Protein AF-A0A6A7VL15-F1 (afdb_monomer)

pLDDT: mean 83.57, std 10.14, range [38.62, 96.0]

Mean predicted aligned error: 5.37 Å

Structure (mmCIF, N/CA/C/O backbone):
data_AF-A0A6A7VL15-F1
#
_entry.id   AF-A0A6A7VL15-F1
#
loop_
_atom_site.group_PDB
_atom_site.id
_atom_site.type_symbol
_atom_site.label_atom_id
_atom_site.label_alt_id
_atom_site.label_comp_id
_atom_site.label_asym_id
_atom_site.label_entity_id
_atom_site.label_seq_id
_atom_site.pdbx_PDB_ins_code
_atom_site.Cartn_x
_atom_site.Cartn_y
_atom_site.Cartn_z
_atom_site.occupancy
_atom_site.B_iso_or_equiv
_atom_site.auth_seq_id
_atom_site.auth_comp_id
_atom_site.auth_asym_id
_atom_site.auth_atom_id
_atom_site.pdbx_PDB_model_num
ATOM 1 N N . MET A 1 1 ? 10.801 -14.521 -1.963 1.00 63.78 1 MET A N 1
ATOM 2 C CA . MET A 1 1 ? 9.573 -15.256 -1.590 1.00 63.78 1 MET A CA 1
ATOM 3 C C . MET A 1 1 ? 9.436 -16.413 -2.558 1.00 63.78 1 MET A C 1
ATOM 5 O O . MET A 1 1 ? 9.547 -16.172 -3.751 1.00 63.78 1 MET A O 1
ATOM 9 N N . ASN A 1 2 ? 9.285 -17.646 -2.078 1.00 79.50 2 ASN A N 1
ATOM 10 C CA . ASN A 1 2 ? 9.089 -18.786 -2.979 1.00 79.50 2 ASN A CA 1
ATOM 11 C C . ASN A 1 2 ? 7.632 -18.852 -3.482 1.00 79.50 2 ASN A C 1
ATOM 13 O O . ASN A 1 2 ? 6.745 -18.203 -2.923 1.00 79.50 2 ASN A O 1
ATOM 17 N N . GLN A 1 3 ? 7.378 -19.650 -4.522 1.00 79.69 3 GLN A N 1
ATOM 18 C CA . GLN A 1 3 ? 6.056 -19.747 -5.152 1.00 79.69 3 GLN A CA 1
ATOM 19 C C . GLN A 1 3 ? 4.947 -20.129 -4.156 1.00 79.69 3 GLN A C 1
ATOM 21 O O . GLN A 1 3 ? 3.870 -19.544 -4.184 1.00 79.69 3 GLN A O 1
ATOM 26 N N . LYS A 1 4 ? 5.213 -21.054 -3.224 1.00 82.50 4 LYS A N 1
ATOM 27 C CA . LYS A 1 4 ? 4.231 -21.472 -2.207 1.00 82.50 4 LYS A CA 1
ATOM 28 C C . LYS A 1 4 ? 3.885 -20.337 -1.240 1.00 82.50 4 LYS A C 1
ATOM 30 O O . LYS A 1 4 ? 2.716 -20.131 -0.932 1.00 82.50 4 LYS A O 1
ATOM 35 N N . GLN A 1 5 ? 4.886 -19.583 -0.788 1.00 78.94 5 GLN A N 1
ATOM 36 C CA . GLN A 1 5 ? 4.692 -18.413 0.073 1.00 78.94 5 GLN A CA 1
ATOM 37 C C . GLN A 1 5 ? 3.888 -17.323 -0.645 1.00 78.94 5 GLN A C 1
ATOM 39 O O . GLN A 1 5 ? 2.994 -16.735 -0.043 1.00 78.94 5 GLN A O 1
ATOM 44 N N . PHE A 1 6 ? 4.155 -17.093 -1.933 1.00 77.88 6 PHE A N 1
ATOM 45 C CA . PHE A 1 6 ? 3.389 -16.133 -2.725 1.00 77.88 6 PHE A CA 1
ATOM 46 C C . PHE A 1 6 ? 1.931 -16.563 -2.891 1.00 77.88 6 PHE A C 1
ATOM 48 O O . PHE A 1 6 ? 1.030 -15.763 -2.655 1.00 77.88 6 PHE A O 1
ATOM 55 N N . LEU A 1 7 ? 1.693 -17.836 -3.217 1.00 84.44 7 LEU A N 1
ATOM 56 C CA . LEU A 1 7 ? 0.343 -18.390 -3.326 1.00 84.44 7 LEU A CA 1
ATOM 57 C C . LEU A 1 7 ? -0.427 -18.287 -2.006 1.00 84.44 7 LEU A C 1
ATOM 59 O O . LEU A 1 7 ? -1.607 -17.955 -2.025 1.00 84.44 7 LEU A O 1
ATOM 63 N N . TYR A 1 8 ? 0.232 -18.508 -0.865 1.00 85.75 8 TYR A N 1
ATOM 64 C CA . TYR A 1 8 ? -0.384 -18.321 0.450 1.00 85.75 8 TYR A CA 1
ATOM 65 C C . TYR A 1 8 ? -0.825 -16.868 0.682 1.00 85.75 8 TYR A C 1
ATOM 67 O O . TYR A 1 8 ? -1.973 -16.624 1.056 1.00 85.75 8 TYR A O 1
ATOM 75 N N . VAL A 1 9 ? 0.063 -15.900 0.424 1.00 83.25 9 VAL A N 1
ATOM 76 C CA . VAL A 1 9 ? -0.257 -14.467 0.549 1.00 83.25 9 VAL A CA 1
ATOM 77 C C . VAL A 1 9 ? -1.409 -14.096 -0.384 1.00 83.25 9 VAL A C 1
ATOM 79 O O . VAL A 1 9 ? -2.364 -13.448 0.040 1.00 83.25 9 VAL A O 1
ATOM 82 N N . LEU A 1 10 ? -1.357 -14.552 -1.635 1.00 85.62 10 LEU A N 1
ATOM 83 C CA . LEU A 1 10 ? -2.388 -14.280 -2.627 1.00 85.62 10 LEU A CA 1
ATOM 84 C C . LEU A 1 10 ? -3.741 -14.879 -2.227 1.00 85.62 10 LEU A C 1
ATOM 86 O O . LEU A 1 10 ? -4.753 -14.188 -2.305 1.00 85.62 10 LEU A O 1
ATOM 90 N N . ALA A 1 11 ? -3.766 -16.123 -1.746 1.00 88.12 11 ALA A N 1
ATOM 91 C CA . ALA A 1 11 ? -4.985 -16.766 -1.268 1.00 88.12 11 ALA A CA 1
ATOM 92 C C . ALA A 1 11 ? -5.619 -15.975 -0.115 1.00 88.12 11 ALA A C 1
ATOM 94 O O . ALA A 1 11 ? -6.819 -15.707 -0.142 1.00 88.12 11 ALA A O 1
ATOM 95 N N . LYS A 1 12 ? -4.807 -15.521 0.849 1.00 88.62 12 LYS A N 1
ATOM 96 C CA . LYS A 1 12 ? -5.280 -14.695 1.970 1.00 88.62 12 LYS A CA 1
ATOM 97 C C . LYS A 1 12 ? -5.819 -13.342 1.523 1.00 88.62 12 LYS A C 1
ATOM 99 O O . LYS A 1 12 ? -6.820 -12.875 2.060 1.00 88.62 12 LYS A O 1
ATOM 104 N N . LEU A 1 13 ? -5.189 -12.721 0.530 1.00 90.00 13 LEU A N 1
ATOM 105 C CA . LEU A 1 13 ? -5.682 -11.479 -0.059 1.00 90.00 13 LEU A CA 1
ATOM 106 C C . LEU A 1 13 ? -7.000 -11.682 -0.810 1.00 90.00 13 LEU A C 1
ATOM 108 O O . LEU A 1 13 ? -7.896 -10.850 -0.690 1.00 90.00 13 LEU A O 1
ATOM 112 N N . ILE A 1 14 ? -7.141 -12.775 -1.560 1.00 88.81 14 ILE A N 1
ATOM 113 C CA . ILE A 1 14 ? -8.373 -13.106 -2.287 1.00 88.81 14 ILE A CA 1
ATOM 114 C C . ILE A 1 14 ? -9.527 -13.345 -1.308 1.00 88.81 14 ILE A C 1
ATOM 116 O O . ILE A 1 14 ? -10.587 -12.746 -1.478 1.00 88.81 14 ILE A O 1
ATOM 120 N N . GLU A 1 15 ? -9.305 -14.157 -0.272 1.00 89.19 15 GLU A N 1
ATOM 121 C CA . GLU A 1 15 ? -10.261 -14.408 0.816 1.00 89.19 15 GLU A CA 1
ATOM 122 C C . GLU A 1 15 ? -10.643 -13.089 1.510 1.00 89.19 15 GLU A C 1
ATOM 124 O O . GLU A 1 15 ? -11.809 -12.708 1.585 1.00 89.19 15 GLU A O 1
ATOM 129 N N . GLY A 1 16 ? -9.641 -12.306 1.910 1.00 85.88 16 GLY A N 1
ATOM 130 C CA . GLY A 1 16 ? -9.821 -11.026 2.589 1.00 85.88 16 GLY A CA 1
ATOM 131 C C . GLY A 1 16 ? -10.477 -9.918 1.756 1.00 85.88 16 GLY A C 1
ATOM 132 O O . GLY A 1 16 ? -10.900 -8.897 2.305 1.00 85.88 16 GLY A O 1
ATOM 133 N N . THR A 1 17 ? -10.564 -10.097 0.436 1.00 86.94 17 THR A N 1
ATOM 134 C CA . THR A 1 17 ? -11.196 -9.154 -0.500 1.00 86.94 17 THR A CA 1
ATOM 135 C C . THR A 1 17 ? -12.476 -9.697 -1.129 1.00 86.94 17 THR A C 1
ATOM 137 O O . THR A 1 17 ? -13.029 -9.052 -2.021 1.00 86.94 17 THR A O 1
ATOM 140 N N . GLU A 1 18 ? -12.996 -10.833 -0.656 1.00 85.06 18 GLU A N 1
ATOM 141 C CA . GLU A 1 18 ? -14.186 -11.485 -1.214 1.00 85.06 18 GLU A CA 1
ATOM 142 C C . GLU A 1 18 ? -15.411 -10.556 -1.248 1.00 85.06 18 GLU A C 1
ATOM 144 O O . GLU A 1 18 ? -16.073 -10.435 -2.279 1.00 85.06 18 GLU A O 1
ATOM 149 N N . ALA A 1 19 ? -15.638 -9.795 -0.173 1.00 85.00 19 ALA A N 1
ATOM 150 C CA . ALA A 1 19 ? -16.716 -8.805 -0.080 1.00 85.00 19 ALA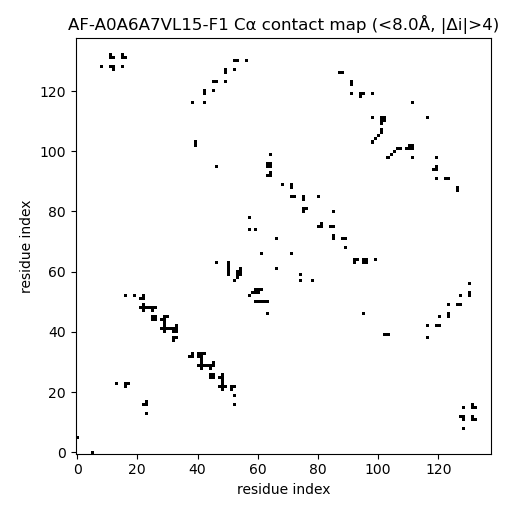 A CA 1
ATOM 151 C C . ALA A 1 19 ? -16.478 -7.526 -0.920 1.00 85.00 19 ALA A C 1
ATOM 153 O O . ALA A 1 19 ? -17.338 -6.643 -0.988 1.00 85.00 19 ALA A O 1
ATOM 154 N N . TYR A 1 20 ? -15.312 -7.389 -1.559 1.00 88.38 20 TYR A N 1
ATOM 155 C CA . TYR A 1 20 ? -14.877 -6.189 -2.274 1.00 88.38 20 TYR A CA 1
ATOM 156 C C . TYR A 1 20 ? -14.461 -6.528 -3.710 1.00 88.38 20 TYR A C 1
ATOM 158 O O . TYR A 1 20 ? -13.312 -6.326 -4.103 1.00 88.38 20 TYR A O 1
ATOM 166 N N . LEU A 1 21 ? -15.414 -6.999 -4.520 1.00 88.81 21 LEU A N 1
ATOM 167 C CA . LEU A 1 21 ? -15.162 -7.511 -5.873 1.00 88.81 21 LEU A CA 1
ATOM 168 C C . LEU A 1 21 ? -14.286 -6.592 -6.742 1.00 88.81 21 LEU A C 1
ATOM 170 O O . LEU A 1 21 ? -13.334 -7.052 -7.362 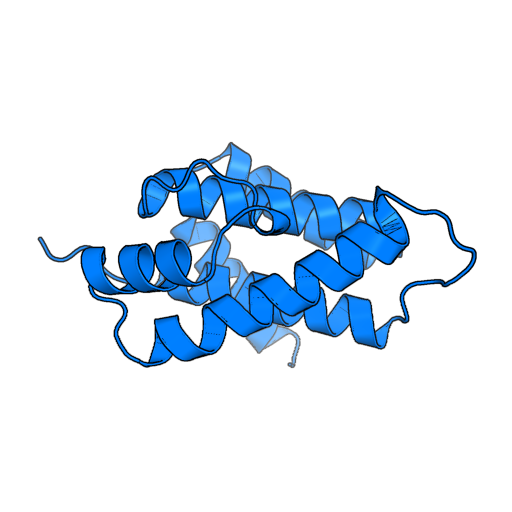1.00 88.81 21 LEU A O 1
ATOM 174 N N . SER A 1 22 ? -14.550 -5.285 -6.751 1.00 91.19 22 SER A N 1
ATOM 175 C CA . SER A 1 22 ? -13.741 -4.323 -7.510 1.00 91.19 22 SER A CA 1
ATOM 176 C C . SER A 1 22 ? -12.287 -4.237 -7.020 1.00 91.19 22 SER A C 1
ATOM 178 O O . SER A 1 22 ? -11.380 -4.136 -7.838 1.00 91.19 22 SER A O 1
ATOM 180 N N . CYS A 1 23 ? -12.054 -4.329 -5.705 1.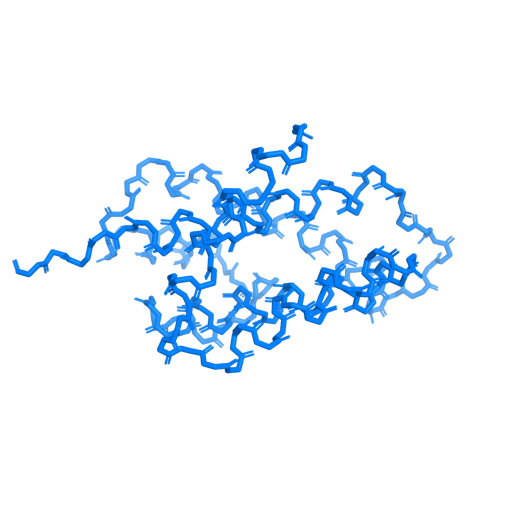00 92.75 23 CYS A N 1
ATOM 181 C CA . CYS A 1 23 ? -10.704 -4.393 -5.134 1.00 92.75 23 CYS A CA 1
ATOM 182 C C . CYS A 1 23 ? -9.991 -5.672 -5.584 1.00 92.75 23 CYS A C 1
ATOM 184 O O . CYS A 1 23 ? -8.832 -5.620 -5.989 1.00 92.75 23 CYS A O 1
ATOM 186 N N . ARG A 1 24 ? -10.690 -6.813 -5.547 1.00 92.31 24 ARG A N 1
ATOM 187 C CA . ARG A 1 24 ? -10.149 -8.102 -5.988 1.00 92.31 24 ARG A CA 1
ATOM 188 C C . ARG A 1 24 ? -9.793 -8.092 -7.474 1.00 92.31 24 ARG A C 1
ATOM 190 O O . ARG A 1 24 ? -8.719 -8.550 -7.845 1.00 92.31 24 ARG A O 1
ATOM 197 N N . ASN A 1 25 ? -10.662 -7.536 -8.314 1.00 94.25 25 ASN A N 1
ATOM 198 C CA . ASN A 1 25 ? -10.427 -7.458 -9.754 1.00 94.25 25 ASN A CA 1
ATOM 199 C C . ASN A 1 25 ? -9.192 -6.607 -10.076 1.00 94.25 25 ASN A C 1
ATOM 201 O O . ASN A 1 25 ? -8.366 -7.032 -10.876 1.00 94.25 25 ASN A O 1
ATOM 205 N N . LEU A 1 26 ? -9.031 -5.458 -9.412 1.00 95.56 26 LEU A N 1
ATOM 206 C CA . LEU A 1 26 ? -7.841 -4.615 -9.560 1.00 95.56 26 LEU A CA 1
ATOM 207 C C . LEU A 1 26 ? -6.574 -5.303 -9.041 1.00 95.56 26 LEU A C 1
ATOM 209 O O . LEU A 1 26 ? -5.539 -5.231 -9.689 1.00 95.56 26 LEU A O 1
ATOM 213 N N . LEU A 1 27 ? -6.651 -6.025 -7.918 1.00 93.94 27 LEU A N 1
ATOM 214 C CA . LEU A 1 27 ? -5.518 -6.796 -7.399 1.00 93.94 27 LEU A CA 1
ATOM 215 C C . LEU A 1 27 ? -5.034 -7.838 -8.420 1.00 93.94 27 LEU A C 1
ATOM 217 O O . LEU A 1 27 ? -3.842 -7.916 -8.711 1.00 93.94 27 LEU A O 1
ATOM 221 N N . LEU A 1 28 ? -5.959 -8.628 -8.973 1.00 93.31 28 LEU A N 1
ATOM 222 C CA . LEU A 1 28 ? -5.636 -9.664 -9.957 1.00 93.31 28 LEU A CA 1
ATOM 223 C C . LEU A 1 28 ? -5.163 -9.067 -11.287 1.00 93.31 28 LEU A C 1
ATOM 225 O O . LEU A 1 28 ? -4.226 -9.592 -11.885 1.00 93.31 28 LEU A O 1
ATOM 229 N N . SER A 1 29 ? -5.780 -7.966 -11.725 1.00 96.00 29 SER A N 1
ATOM 230 C CA . SER A 1 29 ? -5.354 -7.212 -12.908 1.00 96.00 29 SER A CA 1
ATOM 231 C C . SER A 1 29 ? -3.926 -6.695 -12.742 1.00 96.00 29 SER A C 1
ATOM 233 O O . SER A 1 29 ? -3.076 -6.977 -13.583 1.00 96.00 29 SER A O 1
ATOM 235 N N . GLY A 1 30 ? -3.626 -6.063 -11.605 1.00 93.69 30 GLY A N 1
ATOM 236 C CA . GLY A 1 30 ? -2.295 -5.553 -11.293 1.00 93.69 30 GLY A CA 1
ATOM 237 C C . GLY A 1 30 ? -1.224 -6.640 -11.326 1.00 93.69 30 GLY A C 1
ATOM 238 O O . GLY A 1 30 ? -0.212 -6.490 -12.008 1.00 93.69 30 GLY A O 1
ATOM 239 N N . ILE A 1 31 ? -1.478 -7.777 -10.667 1.00 91.44 31 ILE A N 1
ATOM 240 C CA . ILE A 1 31 ? -0.561 -8.930 -10.676 1.00 91.44 31 ILE A CA 1
ATOM 241 C C . ILE A 1 31 ? -0.355 -9.469 -12.097 1.00 91.44 31 ILE A C 1
ATOM 243 O O . ILE A 1 31 ? 0.777 -9.760 -12.478 1.00 91.44 31 ILE A O 1
ATOM 247 N N . LYS A 1 32 ? -1.430 -9.593 -12.886 1.00 93.81 32 LYS A N 1
ATOM 248 C CA . LYS A 1 32 ? -1.357 -10.071 -14.273 1.00 93.81 32 LYS A CA 1
ATOM 249 C C . LYS A 1 32 ? -0.528 -9.132 -15.152 1.00 93.81 32 LYS A C 1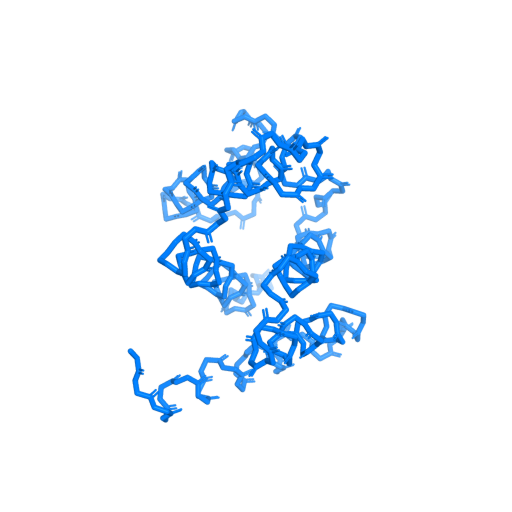
ATOM 251 O O . LYS A 1 32 ? 0.295 -9.613 -15.919 1.00 93.81 32 LYS A O 1
ATOM 256 N N . LEU A 1 33 ? -0.760 -7.825 -15.057 1.00 93.06 33 LEU A N 1
ATOM 257 C CA . LEU A 1 33 ? -0.056 -6.813 -15.848 1.00 93.06 33 LEU A CA 1
ATOM 258 C C . LEU A 1 33 ? 1.437 -6.794 -15.519 1.00 93.06 33 LEU A C 1
ATOM 260 O O . LEU A 1 33 ? 2.251 -6.876 -16.431 1.00 93.06 33 LEU A O 1
ATOM 264 N N . ILE A 1 34 ? 1.792 -6.813 -14.230 1.00 89.69 34 ILE A N 1
ATOM 265 C CA . ILE A 1 34 ? 3.192 -6.918 -13.792 1.00 89.69 34 ILE A CA 1
ATOM 266 C C . ILE A 1 34 ? 3.838 -8.212 -14.297 1.00 89.69 34 ILE A C 1
ATOM 268 O O . ILE A 1 34 ? 4.970 -8.178 -14.761 1.00 89.69 34 ILE A O 1
ATOM 272 N N . GLY A 1 35 ? 3.125 -9.342 -14.249 1.00 87.62 35 GLY A N 1
ATOM 273 C CA . GLY A 1 35 ? 3.622 -10.615 -14.784 1.00 87.62 35 GLY A CA 1
ATOM 274 C C . GLY A 1 35 ? 3.821 -10.635 -16.306 1.00 87.62 35 GLY A C 1
ATOM 275 O O . GLY A 1 35 ? 4.475 -11.544 -16.806 1.00 87.62 35 GLY A O 1
ATOM 276 N N . ASN A 1 36 ? 3.273 -9.650 -17.023 1.00 91.38 36 ASN A N 1
ATOM 277 C CA . ASN A 1 36 ? 3.441 -9.438 -18.461 1.00 91.38 36 ASN A CA 1
ATOM 278 C C . ASN A 1 36 ? 4.361 -8.236 -18.767 1.00 91.38 36 ASN A C 1
ATOM 280 O O . ASN A 1 36 ? 4.266 -7.664 -19.852 1.00 91.38 36 ASN A O 1
ATOM 284 N N . ASP A 1 37 ? 5.186 -7.812 -17.805 1.00 87.62 37 ASP A N 1
ATOM 285 C CA . ASP A 1 37 ? 6.099 -6.661 -17.885 1.00 87.62 37 ASP A CA 1
ATOM 286 C C . ASP A 1 37 ? 5.430 -5.283 -18.079 1.00 87.62 37 ASP A C 1
ATOM 288 O O . ASP A 1 37 ? 6.107 -4.271 -18.275 1.00 87.62 37 ASP A O 1
ATOM 292 N N . ASP A 1 38 ? 4.105 -5.186 -17.925 1.00 88.38 38 ASP A N 1
ATOM 293 C CA . ASP A 1 38 ? 3.384 -3.911 -17.880 1.00 88.38 38 ASP A CA 1
ATOM 294 C C . ASP A 1 38 ? 3.370 -3.345 -16.450 1.00 88.38 38 ASP A C 1
ATOM 296 O O . ASP A 1 38 ? 2.356 -3.318 -15.739 1.00 88.38 38 ASP A O 1
ATOM 300 N N . LEU A 1 39 ? 4.555 -2.921 -16.002 1.00 85.94 39 LEU A N 1
ATOM 301 C CA . LEU A 1 39 ? 4.787 -2.441 -14.638 1.00 85.94 39 LEU A CA 1
ATOM 302 C C . LEU A 1 39 ? 3.974 -1.185 -14.320 1.00 85.94 39 LEU A C 1
ATOM 304 O O . LEU A 1 39 ? 3.456 -1.051 -13.214 1.00 85.94 39 LEU A O 1
ATOM 308 N N . MET A 1 40 ? 3.853 -0.260 -15.275 1.00 85.75 40 MET A N 1
ATOM 309 C CA . MET A 1 40 ? 3.158 1.005 -15.054 1.00 85.75 40 MET A CA 1
ATOM 310 C C . MET A 1 40 ? 1.679 0.759 -14.766 1.00 85.75 40 MET A C 1
ATOM 312 O O . MET A 1 40 ? 1.208 1.146 -13.697 1.00 85.75 40 MET A O 1
ATOM 316 N N . HIS A 1 41 ? 0.953 0.095 -15.666 1.00 88.88 41 HIS A N 1
ATOM 317 C CA . HIS A 1 41 ? -0.475 -0.137 -15.454 1.00 88.88 41 HIS A CA 1
ATOM 318 C C . HIS A 1 41 ? -0.715 -1.107 -14.297 1.00 88.88 41 HIS A C 1
ATOM 320 O O . HIS A 1 41 ? -1.641 -0.908 -13.510 1.00 88.88 41 HIS A O 1
ATOM 326 N N . GLY A 1 42 ? 0.153 -2.109 -14.126 1.00 91.44 42 GLY A N 1
ATOM 327 C CA . GLY A 1 42 ? 0.007 -3.060 -13.034 1.00 91.44 42 GLY A CA 1
ATOM 328 C C . GLY A 1 42 ? 0.193 -2.437 -11.646 1.00 91.44 42 GLY A C 1
ATOM 329 O O . GLY A 1 42 ? -0.578 -2.730 -10.728 1.00 91.44 42 GLY A O 1
ATOM 330 N N . LEU A 1 43 ? 1.148 -1.517 -11.483 1.00 89.62 43 LEU A N 1
ATOM 331 C CA . LEU A 1 43 ? 1.328 -0.766 -10.236 1.00 89.62 43 LEU A CA 1
ATOM 332 C C . LEU A 1 43 ? 0.177 0.210 -9.962 1.00 89.62 43 LEU A C 1
ATOM 334 O O . LEU A 1 43 ? -0.205 0.380 -8.799 1.00 89.62 43 LEU A O 1
ATOM 338 N N . ASP A 1 44 ? -0.406 0.824 -10.995 1.00 90.19 44 ASP A N 1
ATOM 339 C CA . ASP A 1 44 ? -1.578 1.685 -10.818 1.00 90.19 44 ASP A CA 1
ATOM 340 C C . ASP A 1 44 ? -2.810 0.879 -10.381 1.00 90.19 44 ASP A C 1
ATOM 342 O O . ASP A 1 44 ? -3.542 1.299 -9.481 1.00 90.19 44 ASP A O 1
ATOM 346 N N . ASP A 1 45 ? -3.003 -0.316 -10.939 1.00 94.12 45 ASP A N 1
ATOM 347 C CA . ASP A 1 45 ? -4.070 -1.225 -10.524 1.00 94.12 45 ASP A CA 1
ATOM 348 C C . ASP A 1 45 ? -3.884 -1.708 -9.078 1.00 94.12 45 ASP A C 1
ATOM 350 O O . ASP A 1 45 ? -4.839 -1.677 -8.295 1.00 94.12 45 ASP A O 1
ATOM 354 N N . LEU A 1 46 ? -2.658 -2.052 -8.664 1.00 92.81 46 LEU A N 1
ATOM 355 C CA . LEU A 1 46 ? -2.362 -2.375 -7.261 1.00 92.81 46 LEU A CA 1
ATOM 356 C C . LEU A 1 46 ? -2.618 -1.186 -6.323 1.00 92.81 46 LEU A C 1
ATOM 358 O O . LEU A 1 46 ? -3.198 -1.362 -5.246 1.00 92.81 46 LEU A O 1
ATOM 362 N N . ARG A 1 47 ? -2.237 0.032 -6.729 1.00 92.12 47 ARG A N 1
ATOM 363 C CA . ARG A 1 47 ? -2.527 1.265 -5.978 1.00 92.12 47 ARG A CA 1
ATOM 364 C C . ARG A 1 47 ? -4.032 1.447 -5.796 1.00 92.12 47 ARG A C 1
ATOM 366 O O . ARG A 1 47 ? -4.491 1.664 -4.674 1.00 92.12 47 ARG A O 1
ATOM 373 N N . LYS A 1 48 ? -4.805 1.333 -6.881 1.00 93.19 48 LYS A N 1
ATOM 374 C CA . LYS A 1 48 ? -6.270 1.453 -6.854 1.00 93.19 48 LYS A CA 1
ATOM 375 C C . LYS A 1 48 ? -6.900 0.365 -5.987 1.00 93.19 48 LYS A C 1
ATOM 377 O O . LYS A 1 48 ? -7.796 0.676 -5.205 1.00 93.19 48 LYS A O 1
ATOM 382 N N . ALA A 1 49 ? -6.428 -0.881 -6.070 1.00 94.50 49 ALA A N 1
ATOM 383 C CA . ALA A 1 49 ? -6.897 -1.972 -5.216 1.00 94.50 49 ALA A CA 1
ATOM 384 C C . ALA A 1 49 ? -6.706 -1.630 -3.731 1.00 94.50 49 ALA A C 1
ATOM 386 O O . ALA A 1 49 ? -7.657 -1.691 -2.946 1.00 94.50 49 ALA A O 1
ATOM 387 N N . LEU A 1 50 ? -5.507 -1.177 -3.357 1.00 92.19 50 LEU A N 1
ATOM 388 C CA . LEU A 1 50 ? -5.211 -0.740 -1.998 1.00 92.19 50 LEU A CA 1
ATOM 389 C C . LEU A 1 50 ? -6.109 0.434 -1.574 1.00 92.19 50 LEU A C 1
ATOM 391 O O . LEU A 1 50 ? -6.734 0.368 -0.522 1.00 92.19 50 LEU A O 1
ATOM 395 N N . GLU A 1 51 ? -6.256 1.476 -2.390 1.00 92.12 51 GLU A N 1
ATOM 396 C CA . GLU A 1 51 ? -7.145 2.611 -2.092 1.00 92.12 51 GLU A CA 1
ATOM 397 C C . GLU A 1 51 ? -8.607 2.198 -1.903 1.00 92.12 51 GLU A C 1
ATOM 399 O O . GLU A 1 51 ? -9.285 2.701 -1.001 1.00 92.12 51 GLU A O 1
ATOM 404 N N . MET A 1 52 ? -9.101 1.256 -2.709 1.00 92.75 52 MET A N 1
ATOM 405 C CA . MET A 1 52 ? -10.438 0.698 -2.534 1.00 92.75 52 MET A CA 1
ATOM 406 C C . MET A 1 52 ? -10.572 -0.026 -1.198 1.00 92.75 52 MET A C 1
ATOM 408 O O . MET A 1 52 ? -11.566 0.176 -0.495 1.00 92.75 52 MET A O 1
ATOM 412 N N . LEU A 1 53 ? -9.574 -0.825 -0.827 1.00 90.94 53 LEU A N 1
ATOM 413 C CA . LEU A 1 53 ? -9.555 -1.531 0.447 1.00 90.94 53 LEU A CA 1
ATOM 414 C C . LEU A 1 53 ? -9.524 -0.548 1.628 1.00 90.94 53 LEU A C 1
ATOM 416 O O . LEU A 1 53 ? -10.337 -0.659 2.544 1.00 90.94 53 LEU A O 1
ATOM 420 N N . LEU A 1 54 ? -8.671 0.477 1.561 1.00 88.19 54 LEU A N 1
ATOM 421 C CA . LEU A 1 54 ? -8.587 1.561 2.545 1.00 88.19 54 LEU A CA 1
ATOM 422 C C . LEU A 1 54 ? -9.912 2.324 2.681 1.00 88.19 54 LEU A C 1
ATOM 424 O O . LEU A 1 54 ? -10.354 2.629 3.790 1.00 88.19 54 LEU A O 1
ATOM 428 N N . LYS A 1 55 ? -10.581 2.606 1.561 1.00 89.62 55 LYS A N 1
ATOM 429 C CA . LYS A 1 55 ? -11.896 3.255 1.546 1.00 89.62 55 LYS A CA 1
ATOM 430 C C . LYS A 1 55 ? -12.962 2.401 2.219 1.00 89.62 55 LYS A C 1
ATOM 432 O O . LYS A 1 55 ? -13.838 2.954 2.882 1.00 89.62 55 LYS A O 1
ATOM 437 N N . LYS A 1 56 ? -12.922 1.084 2.016 1.00 87.94 56 LYS A N 1
ATOM 438 C CA . LYS A 1 56 ? -13.932 0.153 2.530 1.00 87.94 56 LYS A CA 1
ATOM 439 C C . LYS A 1 56 ? -13.720 -0.200 4.000 1.00 87.94 56 LYS A C 1
ATOM 441 O O . LYS A 1 56 ? -14.697 -0.192 4.734 1.00 87.94 56 LYS A O 1
ATOM 446 N N . LYS A 1 57 ? -12.479 -0.461 4.419 1.00 84.75 57 LYS A N 1
ATOM 447 C CA . LYS A 1 57 ? -12.139 -0.900 5.784 1.00 84.75 57 LYS A CA 1
ATOM 448 C C . LYS A 1 57 ? -11.873 0.245 6.757 1.00 84.75 57 LYS A C 1
ATOM 450 O O . LYS A 1 57 ? -12.134 0.098 7.938 1.00 84.75 57 LYS A O 1
ATOM 455 N N . LEU A 1 58 ? -11.336 1.366 6.273 1.00 82.94 58 LEU A N 1
ATOM 456 C CA . LEU A 1 58 ? -10.852 2.465 7.124 1.00 82.94 58 LEU A CA 1
ATOM 457 C C . LEU A 1 58 ? -11.524 3.802 6.788 1.00 82.94 58 LEU A C 1
ATOM 459 O O . LEU A 1 58 ? -11.058 4.858 7.207 1.00 82.94 58 LEU A O 1
ATOM 463 N N . HIS A 1 59 ? -12.578 3.775 5.963 1.00 85.38 59 HIS A N 1
ATOM 464 C CA . HIS A 1 59 ? -13.306 4.956 5.485 1.00 85.38 59 HIS A CA 1
ATOM 465 C C . HIS A 1 59 ? -12.410 6.052 4.873 1.00 85.38 59 HIS A C 1
ATOM 467 O O . HIS A 1 59 ? -12.784 7.228 4.792 1.00 85.38 59 HIS A O 1
ATOM 473 N N . ASN A 1 60 ? -11.228 5.675 4.377 1.00 87.81 60 ASN A N 1
ATOM 474 C CA . ASN A 1 60 ? -10.266 6.606 3.815 1.00 87.81 60 ASN A CA 1
ATOM 475 C C . ASN A 1 60 ? -10.495 6.802 2.311 1.00 87.81 60 ASN A C 1
ATOM 477 O O . ASN A 1 60 ? -10.154 5.954 1.496 1.00 87.81 60 ASN A O 1
ATOM 481 N N . LYS A 1 61 ? -11.079 7.943 1.941 1.00 88.88 61 LYS A N 1
ATOM 482 C CA . LYS A 1 61 ? -11.448 8.267 0.552 1.00 88.88 61 LYS A CA 1
ATOM 483 C C . LYS A 1 61 ? -10.360 9.016 -0.230 1.00 88.88 61 LYS A C 1
ATOM 485 O O . LYS A 1 61 ? -10.605 9.373 -1.378 1.00 88.88 61 LYS A O 1
ATOM 490 N N . LEU A 1 62 ? -9.215 9.316 0.386 1.00 88.81 62 LEU A N 1
ATOM 491 C CA . LEU A 1 62 ? -8.148 10.064 -0.278 1.00 88.81 62 LEU A CA 1
ATOM 492 C C . LEU A 1 62 ? -7.177 9.125 -1.001 1.00 88.81 62 LEU A C 1
ATOM 494 O O . LEU A 1 62 ? -6.754 8.134 -0.396 1.00 88.81 62 LEU A O 1
ATOM 498 N N . PRO A 1 63 ? -6.743 9.491 -2.220 1.00 88.00 63 PRO A N 1
ATOM 499 C CA . PRO A 1 63 ? -5.625 8.832 -2.883 1.00 88.00 63 PRO A CA 1
ATOM 500 C C . PRO A 1 63 ? -4.383 8.782 -1.986 1.00 88.00 63 PRO A C 1
ATOM 502 O O . PRO A 1 63 ? -4.149 9.723 -1.215 1.00 88.00 63 PRO A O 1
ATOM 505 N N . ILE A 1 64 ? -3.603 7.703 -2.060 1.00 87.75 64 ILE A N 1
ATOM 506 C CA . ILE A 1 64 ? -2.437 7.452 -1.188 1.00 87.75 64 ILE A CA 1
ATOM 507 C C . ILE A 1 64 ? -1.472 8.637 -1.203 1.00 87.75 64 ILE A C 1
ATOM 509 O O . ILE A 1 64 ? -1.058 9.124 -0.147 1.00 87.75 64 ILE A O 1
ATOM 513 N N . GLU A 1 65 ? -1.180 9.172 -2.385 1.00 82.94 65 GLU A N 1
ATOM 514 C CA . GLU A 1 65 ? -0.242 10.271 -2.580 1.00 82.94 65 GLU A CA 1
ATOM 515 C C . GLU A 1 65 ? -0.724 11.600 -1.982 1.00 82.94 65 GLU A C 1
ATOM 517 O O . GLU A 1 65 ? 0.095 12.481 -1.715 1.00 82.94 65 GLU A O 1
ATOM 522 N N . ARG A 1 66 ? -2.033 11.741 -1.727 1.00 85.88 66 ARG A N 1
ATOM 523 C CA . ARG A 1 66 ? -2.662 12.956 -1.177 1.00 85.88 66 ARG A CA 1
ATOM 524 C C . ARG A 1 66 ? -2.911 12.890 0.331 1.00 85.88 66 ARG A C 1
ATOM 526 O O . ARG A 1 66 ? -3.446 13.835 0.909 1.00 85.88 66 ARG A O 1
ATOM 533 N N . GLN A 1 67 ? -2.549 11.797 1.000 1.00 87.69 67 GLN A N 1
ATOM 534 C CA . GLN A 1 67 ? -2.754 11.657 2.443 1.00 87.69 67 GLN A CA 1
ATOM 535 C C . GLN A 1 67 ? -1.667 12.412 3.218 1.00 87.69 67 GLN A C 1
ATOM 537 O O . GLN A 1 67 ? -0.483 12.104 3.102 1.00 87.69 67 GLN A O 1
ATOM 542 N N . SER A 1 68 ? -2.031 13.396 4.044 1.00 86.38 68 SER A N 1
ATOM 543 C CA . SER A 1 68 ? -1.064 14.058 4.933 1.00 86.38 68 SER A CA 1
ATOM 544 C C . SER A 1 68 ? -0.586 13.111 6.041 1.00 86.38 68 SER A C 1
ATOM 546 O O . SER A 1 68 ? -1.338 12.239 6.479 1.00 86.38 68 SER A O 1
ATOM 548 N N . SER A 1 69 ? 0.642 13.293 6.542 1.00 83.81 69 SER A N 1
ATOM 549 C CA . SER A 1 69 ? 1.189 12.446 7.618 1.00 83.81 69 SER A CA 1
ATOM 550 C C . SER A 1 69 ? 0.301 12.466 8.867 1.00 83.81 69 SER A C 1
ATOM 552 O O . SER A 1 69 ? 0.010 11.418 9.432 1.00 83.81 69 SER A O 1
ATOM 554 N N . LYS A 1 70 ? -0.238 13.641 9.231 1.00 86.12 70 LYS A N 1
ATOM 555 C CA . LYS A 1 70 ? -1.192 13.793 10.342 1.00 86.12 70 LYS A CA 1
ATOM 556 C C . LYS A 1 70 ? -2.461 12.956 10.146 1.00 86.12 70 LYS A C 1
ATOM 558 O O . LYS A 1 70 ? -2.954 12.359 11.096 1.00 86.12 70 LYS A O 1
ATOM 563 N N . ARG A 1 71 ? -2.994 12.891 8.919 1.00 85.75 71 ARG A N 1
ATOM 564 C CA . ARG A 1 71 ? -4.179 12.077 8.610 1.00 85.75 71 ARG A CA 1
ATOM 565 C C . ARG A 1 71 ? -3.870 10.585 8.670 1.00 85.75 71 ARG A C 1
ATOM 567 O O . ARG A 1 71 ? -4.695 9.836 9.175 1.00 85.75 71 ARG A O 1
ATOM 574 N N . VAL A 1 72 ? -2.711 10.171 8.160 1.00 83.38 72 VAL A N 1
ATOM 575 C CA . VAL A 1 72 ? -2.261 8.774 8.221 1.00 83.38 72 VAL A CA 1
ATOM 576 C C . VAL A 1 72 ? -2.164 8.315 9.675 1.00 83.38 72 VAL A C 1
ATOM 578 O O . VAL A 1 72 ? -2.778 7.314 10.024 1.00 83.38 72 VAL A O 1
ATOM 581 N N . VAL A 1 73 ? -1.487 9.087 10.533 1.00 84.38 73 VAL A N 1
ATOM 582 C CA . VAL A 1 73 ? -1.385 8.796 11.976 1.00 84.38 73 VAL A CA 1
ATOM 583 C C . VAL A 1 73 ? -2.770 8.673 12.609 1.00 84.38 73 VAL A C 1
ATOM 585 O O . VAL A 1 73 ? -3.056 7.659 13.238 1.00 84.38 73 VAL A O 1
ATOM 588 N N . LYS A 1 74 ? -3.657 9.641 12.353 1.00 86.69 74 LYS A N 1
ATOM 589 C CA . LYS A 1 74 ? -5.030 9.618 12.867 1.00 86.69 74 LYS A CA 1
ATOM 590 C C . LYS A 1 74 ? -5.806 8.369 12.422 1.00 86.69 74 LYS A C 1
ATOM 592 O O . LYS A 1 74 ? -6.406 7.710 13.257 1.00 86.69 74 LYS A O 1
ATOM 597 N N . LEU A 1 75 ? -5.745 7.997 11.139 1.00 86.25 75 LEU A N 1
ATOM 598 C CA . LEU A 1 75 ? -6.400 6.786 10.620 1.00 86.25 75 LEU A CA 1
ATOM 599 C C . LEU A 1 75 ? -5.880 5.512 11.296 1.00 86.25 75 LEU A C 1
ATOM 601 O O . LEU A 1 75 ? -6.653 4.605 11.599 1.00 86.25 75 LEU A O 1
ATOM 605 N N . ILE A 1 76 ? -4.572 5.434 11.522 1.00 84.56 76 ILE A N 1
ATOM 606 C CA . ILE A 1 76 ? -3.931 4.295 12.184 1.00 84.56 76 ILE A CA 1
ATOM 607 C C . ILE A 1 76 ? -4.384 4.197 13.646 1.00 84.56 76 ILE A C 1
ATOM 609 O O . ILE A 1 76 ? -4.685 3.101 14.119 1.00 84.56 76 ILE A O 1
ATOM 613 N N . GLU A 1 77 ? -4.463 5.323 14.352 1.00 86.00 77 GLU A N 1
ATOM 614 C CA . GLU A 1 77 ? -4.920 5.388 15.743 1.00 86.00 77 GLU A CA 1
ATOM 615 C C . GLU A 1 77 ? -6.405 5.042 15.877 1.00 86.00 77 GLU A C 1
ATOM 617 O O . GLU A 1 77 ? -6.743 4.136 16.636 1.00 86.00 77 GLU A O 1
ATOM 622 N N . GLU A 1 78 ? -7.274 5.680 15.085 1.00 86.00 78 GLU A N 1
ATOM 623 C CA . GLU A 1 78 ? -8.734 5.483 15.116 1.00 86.00 78 GLU A CA 1
ATOM 624 C C . GLU A 1 78 ? -9.139 4.033 14.862 1.00 86.00 78 GLU A C 1
ATOM 626 O O . GLU A 1 78 ? -10.120 3.550 15.417 1.00 86.00 78 GLU A O 1
ATOM 631 N N . ASN A 1 79 ? -8.368 3.317 14.044 1.00 79.62 79 ASN A N 1
ATOM 632 C CA . ASN A 1 79 ? -8.660 1.926 13.743 1.00 79.62 79 ASN A CA 1
ATOM 633 C C . ASN A 1 79 ? -7.911 0.952 14.669 1.00 79.62 79 ASN A C 1
ATOM 635 O O . ASN A 1 79 ? -8.029 -0.259 14.481 1.00 79.62 79 ASN A O 1
ATOM 639 N N . GLY A 1 80 ? -7.080 1.428 15.607 1.00 82.06 80 GLY A N 1
ATOM 640 C CA . GLY A 1 80 ? -6.319 0.611 16.567 1.00 82.06 80 GLY A CA 1
ATOM 641 C C . GLY A 1 80 ? -5.123 -0.149 15.974 1.00 82.06 80 GLY A C 1
ATOM 642 O O . GLY A 1 80 ? -4.918 -1.320 16.287 1.00 82.06 80 GLY A O 1
ATOM 643 N N . TRP A 1 81 ? -4.394 0.435 15.019 1.00 80.62 81 TRP A N 1
ATOM 644 C CA . TRP A 1 81 ? -3.321 -0.231 14.246 1.00 80.62 81 TRP A CA 1
ATOM 645 C C . TRP A 1 81 ? -1.934 -0.067 14.871 1.00 80.62 81 TRP A C 1
ATOM 647 O O . TRP A 1 81 ? -0.976 -0.698 14.414 1.00 80.62 81 TRP A O 1
ATOM 657 N N . GLY A 1 82 ? -1.844 0.750 15.924 1.00 80.38 82 GLY A N 1
ATOM 658 C CA . GLY A 1 82 ? -0.669 0.903 16.773 1.00 80.38 82 GLY A CA 1
ATOM 659 C C . GLY A 1 82 ? 0.605 1.289 16.018 1.00 80.38 82 GLY A C 1
ATOM 660 O O . GLY A 1 82 ? 0.576 1.816 14.905 1.00 80.38 82 GLY A O 1
ATOM 661 N N . LYS A 1 83 ? 1.752 0.993 16.638 1.00 82.69 83 LYS A N 1
ATOM 662 C CA . LYS A 1 83 ? 3.082 1.359 16.124 1.00 82.69 83 LYS A CA 1
ATOM 663 C C . LYS A 1 83 ? 3.391 0.743 14.756 1.00 82.69 83 LYS A C 1
ATOM 665 O O . LYS A 1 83 ? 3.982 1.408 13.918 1.00 82.69 83 LYS A O 1
ATOM 670 N N . VAL A 1 84 ? 2.945 -0.490 14.499 1.00 82.44 84 VAL A N 1
ATOM 671 C CA . VAL A 1 84 ? 3.196 -1.181 13.219 1.00 82.44 84 VAL A CA 1
ATOM 672 C C . VAL A 1 84 ? 2.565 -0.420 12.054 1.00 82.44 84 VAL A C 1
ATOM 674 O O . VAL A 1 84 ? 3.232 -0.171 11.050 1.00 82.44 84 VAL A O 1
ATOM 677 N N . GLY A 1 85 ? 1.313 0.026 12.203 1.00 82.56 85 GLY A N 1
ATOM 678 C CA . GLY A 1 85 ? 0.674 0.874 11.198 1.00 82.56 85 GLY A CA 1
ATOM 679 C C . GLY A 1 85 ? 1.424 2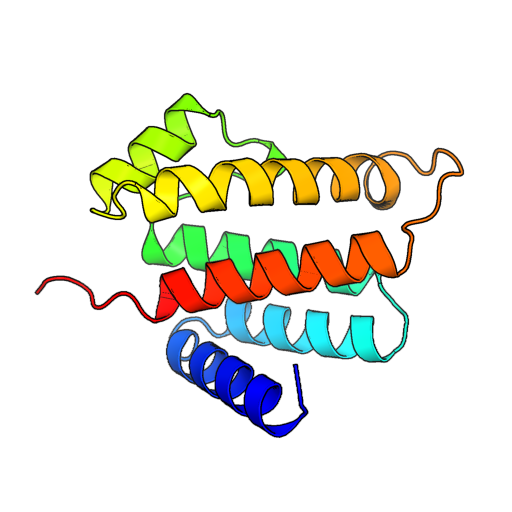.195 11.000 1.00 82.56 85 GLY A C 1
ATOM 680 O O . GLY A 1 85 ? 1.642 2.604 9.859 1.00 82.56 85 GLY A O 1
ATOM 681 N N . GLN A 1 86 ? 1.870 2.826 12.097 1.00 83.75 86 GLN A N 1
ATOM 682 C CA . GLN A 1 86 ? 2.627 4.089 12.069 1.00 83.75 86 GLN A CA 1
ATOM 683 C C . GLN A 1 86 ? 3.976 3.955 11.353 1.00 83.75 86 GLN A C 1
ATOM 685 O O . GLN A 1 86 ? 4.450 4.932 10.779 1.00 83.75 86 GLN A O 1
ATOM 690 N N . THR A 1 87 ? 4.571 2.762 11.334 1.00 83.19 87 THR A N 1
ATOM 691 C CA . THR A 1 87 ? 5.817 2.487 10.609 1.00 83.19 87 THR A CA 1
ATOM 692 C C . THR A 1 87 ? 5.578 2.152 9.136 1.00 83.19 87 THR A C 1
ATOM 694 O O . THR A 1 87 ? 6.239 2.717 8.266 1.00 83.19 87 THR A O 1
ATOM 697 N N . LEU A 1 88 ? 4.641 1.249 8.832 1.00 83.12 88 LEU A N 1
ATOM 698 C CA . LEU A 1 88 ? 4.466 0.723 7.471 1.00 83.12 88 LEU A CA 1
ATOM 699 C C . LEU A 1 88 ? 3.858 1.751 6.511 1.00 83.12 88 LEU A C 1
ATOM 701 O O . LEU A 1 88 ? 4.281 1.877 5.361 1.00 83.12 88 LEU A O 1
ATOM 705 N N . TRP A 1 89 ? 2.859 2.501 6.973 1.00 85.88 89 TRP A N 1
ATOM 706 C CA . TRP A 1 89 ? 2.057 3.341 6.088 1.00 85.88 89 TRP A CA 1
ATOM 707 C C . TRP A 1 89 ? 2.812 4.545 5.510 1.00 85.88 89 TRP A C 1
ATOM 709 O O . TRP A 1 89 ? 2.692 4.786 4.305 1.00 85.88 89 TRP A O 1
ATOM 719 N N . PRO A 1 90 ? 3.599 5.314 6.294 1.00 84.75 90 PRO A N 1
ATOM 720 C CA . PRO A 1 90 ? 4.343 6.444 5.740 1.00 84.75 90 PRO A CA 1
ATOM 721 C C . PRO A 1 90 ? 5.360 6.015 4.680 1.00 84.75 90 PRO A C 1
ATOM 723 O O . PRO A 1 90 ? 5.499 6.697 3.665 1.00 84.75 90 PRO A O 1
ATOM 726 N N . TYR A 1 91 ? 6.023 4.872 4.881 1.00 85.38 91 TYR A N 1
ATOM 727 C CA . TYR A 1 91 ? 6.976 4.337 3.912 1.00 85.38 91 TYR A CA 1
ATOM 728 C C . TYR A 1 91 ? 6.281 3.901 2.620 1.00 85.38 91 TYR A C 1
ATOM 730 O O . TYR A 1 91 ? 6.706 4.282 1.532 1.00 85.38 91 TYR A O 1
ATOM 738 N N . LEU A 1 92 ? 5.153 3.196 2.728 1.00 86.62 92 LEU A N 1
ATOM 739 C CA . LEU A 1 92 ? 4.348 2.839 1.563 1.00 86.62 92 LEU A CA 1
ATOM 740 C C . LEU A 1 92 ? 3.920 4.079 0.771 1.00 86.62 92 LEU A C 1
ATOM 742 O O . LEU A 1 92 ? 4.060 4.113 -0.451 1.00 86.62 92 LEU A O 1
ATOM 746 N N . LYS A 1 93 ? 3.445 5.124 1.458 1.00 87.50 93 LYS A N 1
ATOM 747 C CA . LYS A 1 93 ? 3.081 6.387 0.810 1.00 87.50 93 LYS A CA 1
ATOM 748 C C . LYS A 1 93 ? 4.270 6.985 0.055 1.00 87.50 93 LYS A C 1
ATOM 750 O O . LYS A 1 93 ? 4.094 7.404 -1.085 1.00 87.50 93 LYS A O 1
ATOM 755 N N . TYR A 1 94 ? 5.448 7.031 0.677 1.00 85.31 94 TYR A N 1
ATOM 756 C CA . TYR A 1 94 ? 6.666 7.538 0.043 1.00 85.31 94 TYR A CA 1
ATOM 757 C C . TYR A 1 94 ? 6.987 6.780 -1.256 1.00 85.31 94 TYR A C 1
ATOM 759 O O . TYR A 1 94 ? 7.205 7.402 -2.296 1.00 85.31 94 TYR A O 1
ATOM 767 N N . ILE A 1 95 ? 6.920 5.448 -1.221 1.00 85.56 95 ILE A N 1
ATOM 768 C CA . ILE A 1 95 ? 7.168 4.590 -2.386 1.00 85.56 95 ILE A CA 1
ATOM 769 C C . ILE A 1 95 ? 6.148 4.847 -3.508 1.00 85.56 95 ILE A C 1
ATOM 771 O O . ILE A 1 95 ? 6.537 5.096 -4.650 1.00 85.56 95 ILE A O 1
ATOM 775 N N . PHE A 1 96 ? 4.849 4.894 -3.195 1.00 84.94 96 PHE A N 1
ATOM 776 C CA . PHE A 1 96 ? 3.814 5.184 -4.198 1.00 84.94 96 PHE A CA 1
ATOM 777 C C . PHE A 1 96 ? 3.873 6.615 -4.746 1.00 84.94 96 PHE A C 1
ATOM 779 O O . PHE A 1 96 ? 3.526 6.834 -5.906 1.00 84.94 96 PHE A O 1
ATOM 786 N N . GLN A 1 97 ? 4.316 7.590 -3.948 1.00 83.94 97 GLN A N 1
ATOM 787 C CA . GLN A 1 97 ? 4.556 8.957 -4.418 1.00 83.94 97 GLN A CA 1
ATOM 788 C C . GLN A 1 97 ? 5.706 9.011 -5.424 1.00 83.94 97 GLN A C 1
ATOM 790 O O . GLN A 1 97 ? 5.555 9.645 -6.468 1.00 83.94 97 GLN A O 1
ATOM 795 N N . LYS A 1 98 ? 6.818 8.315 -5.145 1.00 80.56 98 LYS A N 1
ATOM 796 C CA . LYS A 1 98 ? 7.943 8.188 -6.082 1.00 80.56 98 LYS A CA 1
ATOM 797 C C . LYS A 1 98 ? 7.479 7.568 -7.404 1.00 80.56 98 LYS A C 1
ATOM 799 O O . LYS A 1 98 ? 7.759 8.128 -8.457 1.00 80.56 98 LYS A O 1
ATOM 804 N N . TYR A 1 99 ? 6.702 6.482 -7.340 1.00 82.19 99 TYR A N 1
ATOM 805 C CA . TYR A 1 99 ? 6.097 5.848 -8.517 1.00 82.19 99 TYR A CA 1
ATOM 806 C C . TYR A 1 99 ? 5.180 6.805 -9.305 1.00 82.19 99 TYR A C 1
ATOM 808 O O . TYR A 1 99 ? 5.356 6.994 -10.504 1.00 82.19 99 TYR A O 1
ATOM 816 N N . GLN A 1 100 ? 4.216 7.455 -8.646 1.00 78.00 100 GLN A N 1
ATOM 817 C CA . GLN A 1 100 ? 3.268 8.351 -9.322 1.00 78.00 100 GLN A CA 1
ATOM 818 C C . GLN A 1 100 ? 3.966 9.514 -10.032 1.00 78.00 100 GLN A C 1
ATOM 820 O O . GLN A 1 100 ? 3.575 9.880 -11.140 1.00 78.00 100 GLN A O 1
ATOM 825 N N . ASN A 1 101 ? 4.983 10.093 -9.395 1.00 75.19 101 ASN A N 1
ATOM 826 C CA . ASN A 1 101 ? 5.714 11.213 -9.968 1.00 75.19 101 ASN A CA 1
ATOM 827 C C . ASN A 1 101 ? 6.513 10.789 -11.201 1.00 75.19 101 ASN A C 1
ATOM 829 O O . ASN A 1 101 ? 6.410 11.471 -12.210 1.00 75.19 101 ASN A O 1
ATOM 833 N N . ALA A 1 102 ? 7.226 9.665 -11.134 1.00 69.00 102 ALA A N 1
ATOM 834 C CA . ALA A 1 102 ? 8.117 9.237 -12.209 1.00 69.00 102 ALA A CA 1
ATOM 835 C C . ALA A 1 102 ? 7.415 8.517 -13.380 1.00 69.00 102 ALA A C 1
ATOM 837 O O . ALA A 1 102 ? 7.993 8.429 -14.453 1.00 69.00 102 ALA A O 1
ATOM 838 N N . TYR A 1 103 ? 6.195 7.982 -13.199 1.00 68.69 103 TYR A N 1
ATOM 839 C CA . TYR A 1 103 ? 5.576 7.116 -14.228 1.00 68.69 103 TYR A CA 1
ATOM 840 C C . TYR A 1 103 ? 4.152 7.479 -14.624 1.00 68.69 103 TYR A C 1
ATOM 842 O O . TYR A 1 103 ? 3.712 7.097 -15.700 1.00 68.69 103 TYR A O 1
ATOM 850 N N . VAL A 1 104 ? 3.406 8.183 -13.771 1.00 69.12 104 VAL A N 1
ATOM 851 C CA . VAL A 1 104 ? 2.000 8.516 -14.064 1.00 69.12 104 VAL A CA 1
ATOM 852 C C . VAL A 1 104 ? 1.835 9.986 -14.427 1.00 69.12 104 VAL A C 1
ATOM 854 O O . VAL A 1 104 ? 0.972 10.329 -15.230 1.00 69.12 104 VAL A O 1
ATOM 857 N N . LYS A 1 105 ? 2.636 10.870 -13.822 1.00 66.19 105 LYS A N 1
ATOM 858 C CA . LYS A 1 105 ? 2.467 12.326 -13.955 1.00 66.19 105 LYS A CA 1
ATOM 859 C C . LYS A 1 105 ? 3.538 13.001 -14.792 1.00 66.19 105 LYS A C 1
ATOM 861 O O . LYS A 1 105 ? 3.222 13.965 -15.486 1.00 66.19 105 LYS A O 1
ATOM 866 N N . HIS A 1 106 ? 4.776 12.537 -14.704 1.00 56.75 106 HIS A N 1
ATOM 867 C CA . HIS A 1 106 ? 5.893 13.119 -15.423 1.00 56.75 106 HIS A CA 1
ATOM 868 C C . HIS A 1 106 ? 6.604 11.983 -16.150 1.00 56.75 106 HIS A C 1
ATOM 870 O O . HIS A 1 106 ? 7.253 11.164 -15.517 1.00 56.75 106 HIS 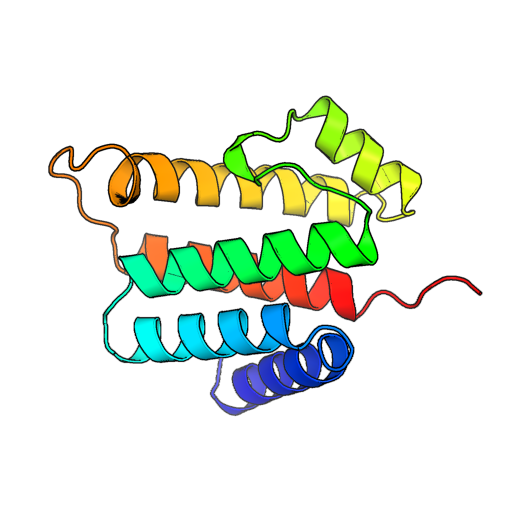A O 1
ATOM 876 N N . ASP A 1 107 ? 6.444 11.915 -17.471 1.00 52.94 107 ASP A N 1
ATOM 877 C CA . ASP A 1 107 ? 7.343 11.152 -18.342 1.00 52.94 107 ASP A CA 1
ATOM 878 C C . ASP A 1 107 ? 8.656 11.944 -18.443 1.00 52.94 107 ASP A C 1
ATOM 880 O O . ASP A 1 107 ? 8.946 12.605 -19.438 1.00 52.94 107 ASP A O 1
ATOM 884 N N . ASP A 1 108 ? 9.384 12.024 -17.328 1.00 51.88 108 ASP A N 1
ATOM 885 C CA . ASP A 1 108 ? 10.592 12.844 -17.187 1.00 51.88 108 ASP A CA 1
ATOM 886 C C . ASP A 1 108 ? 11.853 12.149 -17.737 1.00 51.88 108 ASP A C 1
ATOM 888 O O . ASP A 1 108 ? 12.968 12.643 -17.572 1.00 51.88 108 ASP A O 1
ATOM 892 N N . GLY A 1 109 ? 11.679 11.015 -18.428 1.00 47.44 109 GLY A N 1
ATOM 893 C CA . GLY A 1 109 ? 12.754 10.215 -19.012 1.00 47.44 109 GLY A CA 1
ATOM 894 C C . GLY A 1 109 ? 13.422 9.242 -18.035 1.00 47.44 109 GLY A C 1
ATOM 895 O O . GLY A 1 109 ? 14.272 8.452 -18.456 1.00 47.44 109 GLY A O 1
ATOM 896 N N . THR A 1 110 ? 13.038 9.234 -16.754 1.00 56.47 110 THR A N 1
ATOM 897 C CA . THR A 1 110 ? 13.509 8.236 -15.784 1.00 56.47 110 THR A CA 1
ATOM 898 C C . THR A 1 110 ? 12.565 7.035 -15.788 1.00 56.47 110 THR A C 1
ATOM 900 O O . THR A 1 110 ? 11.382 7.190 -15.529 1.00 56.47 110 THR A O 1
ATOM 903 N N . ARG A 1 111 ? 13.059 5.823 -16.091 1.00 59.62 111 ARG A N 1
ATOM 904 C CA . ARG A 1 111 ? 12.272 4.572 -16.015 1.00 59.62 111 ARG A CA 1
ATOM 905 C C . ARG A 1 111 ? 12.268 3.992 -14.602 1.00 59.62 111 ARG A C 1
ATOM 907 O O . ARG A 1 111 ? 13.264 4.096 -13.888 1.00 59.62 111 ARG A O 1
ATOM 914 N N . ILE A 1 112 ? 11.181 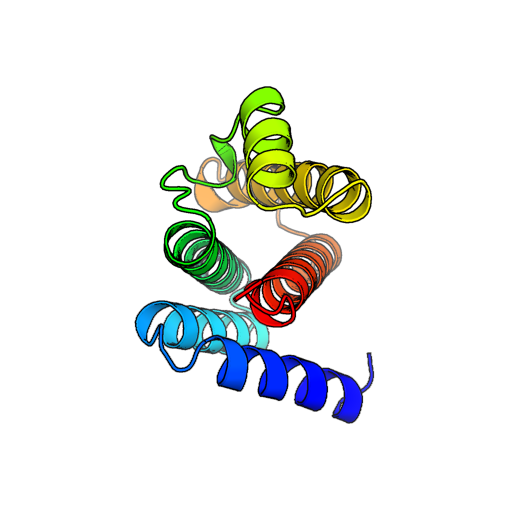3.298 -14.245 1.00 69.00 112 ILE A N 1
ATOM 915 C CA . ILE A 1 112 ? 11.112 2.545 -12.995 1.00 69.00 112 ILE A CA 1
ATOM 916 C C . ILE A 1 112 ? 12.084 1.413 -13.130 1.00 69.00 112 ILE A C 1
ATOM 918 O O . ILE A 1 112 ? 12.042 0.655 -14.098 1.00 69.00 112 ILE A O 1
ATOM 922 N N . THR A 1 113 ? 13.001 1.330 -12.179 1.00 76.25 113 THR A N 1
ATOM 923 C CA . THR A 1 113 ? 13.819 0.138 -12.103 1.00 76.25 113 THR A CA 1
ATOM 924 C C . THR A 1 113 ? 12.899 -1.022 -11.743 1.00 76.25 113 THR A C 1
ATOM 926 O O . THR A 1 113 ? 11.933 -0.864 -10.992 1.00 76.25 113 THR A O 1
ATOM 929 N N . GLU A 1 114 ? 13.196 -2.207 -12.257 1.00 77.94 114 GLU A N 1
ATOM 930 C CA . GLU A 1 114 ? 12.502 -3.429 -11.848 1.00 77.94 114 GLU A CA 1
ATOM 931 C C . GLU A 1 114 ? 12.530 -3.588 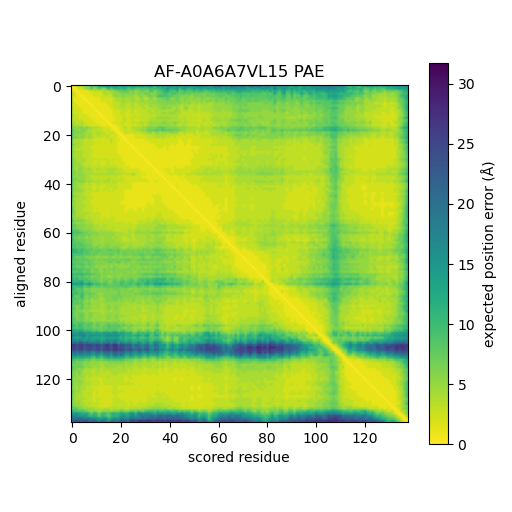-10.316 1.00 77.94 114 GLU A C 1
ATOM 933 O O . GLU A 1 114 ? 11.541 -3.974 -9.701 1.00 77.94 114 GLU A O 1
ATOM 938 N N . GLN A 1 115 ? 13.629 -3.162 -9.683 1.00 83.88 115 GLN A N 1
ATOM 939 C CA . GLN A 1 115 ? 13.783 -3.113 -8.231 1.00 83.88 115 GLN A CA 1
ATOM 940 C C . GLN A 1 115 ? 12.783 -2.166 -7.544 1.00 83.88 115 GLN A C 1
ATOM 942 O O . GLN A 1 115 ? 12.198 -2.529 -6.522 1.00 83.88 115 GLN A O 1
ATOM 947 N N . ASP A 1 116 ? 12.579 -0.956 -8.072 1.00 81.38 116 ASP A N 1
ATOM 948 C CA . ASP A 1 116 ? 11.587 -0.011 -7.547 1.00 81.38 116 ASP A CA 1
ATOM 949 C C . ASP A 1 116 ? 10.165 -0.569 -7.709 1.00 81.38 116 ASP A C 1
ATOM 951 O O . ASP A 1 116 ? 9.353 -0.463 -6.785 1.00 81.38 116 ASP A O 1
ATOM 955 N N . ALA A 1 117 ? 9.866 -1.192 -8.854 1.00 82.50 117 ALA A N 1
ATOM 956 C CA . ALA A 1 117 ? 8.569 -1.811 -9.113 1.00 82.50 117 ALA A CA 1
ATOM 957 C C . ALA A 1 117 ? 8.302 -2.981 -8.158 1.00 82.50 117 ALA A C 1
ATOM 959 O O . ALA A 1 117 ? 7.267 -3.011 -7.490 1.00 82.50 117 ALA A O 1
ATOM 960 N N . ASP A 1 118 ? 9.257 -3.896 -8.013 1.00 85.88 118 ASP A N 1
ATOM 961 C CA . ASP A 1 118 ? 9.188 -5.025 -7.085 1.00 85.88 118 ASP A CA 1
ATOM 962 C C . ASP A 1 118 ? 9.018 -4.560 -5.626 1.00 85.88 118 ASP A C 1
ATOM 964 O O . ASP A 1 118 ? 8.196 -5.108 -4.880 1.00 85.88 118 ASP A O 1
ATOM 968 N N . LEU A 1 119 ? 9.705 -3.487 -5.221 1.00 87.44 119 LEU A N 1
ATOM 969 C CA . LEU A 1 119 ? 9.504 -2.872 -3.910 1.00 87.44 119 LEU A CA 1
ATOM 970 C C . LEU A 1 119 ? 8.077 -2.324 -3.751 1.00 87.44 119 LEU A C 1
ATOM 972 O O . LEU A 1 119 ? 7.443 -2.594 -2.728 1.00 87.44 119 LEU A O 1
ATOM 976 N N . CYS A 1 120 ? 7.547 -1.606 -4.748 1.00 87.75 120 CYS A N 1
ATOM 977 C CA . CYS A 1 120 ? 6.165 -1.113 -4.731 1.00 87.75 120 CYS A CA 1
ATOM 978 C C . CYS A 1 120 ? 5.163 -2.264 -4.564 1.00 87.75 120 CYS A C 1
ATOM 980 O O . CYS A 1 120 ? 4.285 -2.191 -3.700 1.00 87.75 120 CYS A O 1
ATOM 982 N N . VAL A 1 121 ? 5.327 -3.349 -5.331 1.00 89.12 121 VAL A N 1
ATOM 983 C CA . VAL A 1 121 ? 4.475 -4.547 -5.255 1.00 89.12 121 VAL A CA 1
ATOM 984 C C . VAL A 1 121 ? 4.517 -5.153 -3.858 1.00 89.12 121 VAL A C 1
ATOM 986 O O . VAL A 1 121 ? 3.472 -5.360 -3.238 1.00 89.12 121 VAL A O 1
ATOM 989 N N . LYS A 1 122 ? 5.714 -5.4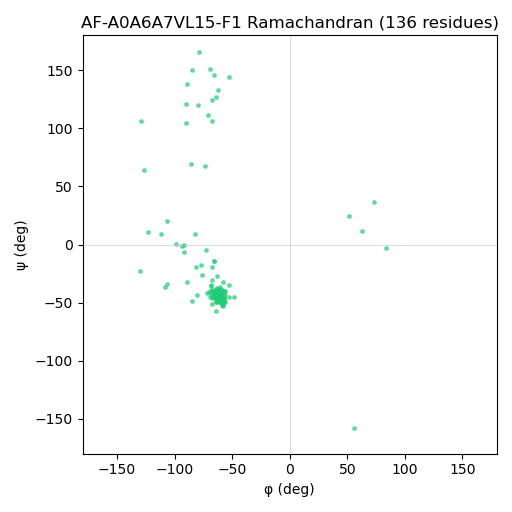02 -3.320 1.00 88.75 122 LYS A N 1
ATOM 990 C CA . LYS A 1 122 ? 5.881 -6.010 -1.992 1.00 88.75 122 LYS A CA 1
ATOM 991 C C . LYS A 1 122 ? 5.239 -5.169 -0.896 1.00 88.75 122 LYS A C 1
ATOM 993 O O . LYS A 1 122 ? 4.554 -5.722 -0.038 1.00 88.75 122 LYS A O 1
ATOM 998 N N . GLN A 1 123 ? 5.421 -3.850 -0.935 1.00 88.12 123 GLN A N 1
ATOM 999 C CA . GLN A 1 123 ? 4.812 -2.945 0.041 1.00 88.12 123 GLN A CA 1
ATOM 1000 C C . GLN A 1 123 ? 3.283 -2.930 -0.083 1.00 88.12 123 GLN A C 1
ATOM 1002 O O . GLN A 1 123 ? 2.589 -3.027 0.932 1.00 88.12 123 GLN A O 1
ATOM 1007 N N . ALA A 1 124 ? 2.752 -2.876 -1.308 1.00 90.00 124 ALA A N 1
ATOM 1008 C CA . ALA A 1 124 ? 1.315 -2.917 -1.565 1.00 90.00 124 ALA A CA 1
ATOM 1009 C C . ALA A 1 124 ? 0.679 -4.193 -1.001 1.00 90.00 124 ALA A C 1
ATOM 1011 O O . ALA A 1 124 ? -0.257 -4.121 -0.204 1.00 90.00 124 ALA A O 1
ATOM 1012 N N . LEU A 1 125 ? 1.232 -5.356 -1.358 1.00 90.19 125 LEU A N 1
ATOM 1013 C CA . LEU A 1 125 ? 0.731 -6.653 -0.909 1.00 90.19 125 LEU A CA 1
ATOM 1014 C C . LEU A 1 125 ? 0.861 -6.816 0.608 1.00 90.19 125 LEU A C 1
ATOM 1016 O O . LEU A 1 125 ? -0.069 -7.315 1.238 1.00 90.19 125 LEU A O 1
ATOM 1020 N N . LEU A 1 126 ? 1.966 -6.357 1.207 1.00 88.12 126 LEU A N 1
ATOM 1021 C CA . LEU A 1 126 ? 2.158 -6.389 2.658 1.00 88.12 126 LEU A CA 1
ATOM 1022 C C . LEU A 1 126 ? 1.083 -5.575 3.382 1.00 88.12 126 LEU A C 1
ATOM 1024 O O . LEU A 1 126 ? 0.475 -6.079 4.327 1.00 88.12 126 LEU A O 1
ATOM 1028 N N . LEU A 1 127 ? 0.821 -4.340 2.943 1.00 87.19 127 LEU A N 1
ATOM 1029 C CA . LEU A 1 127 ? -0.194 -3.507 3.582 1.00 87.19 127 LEU A CA 1
ATOM 1030 C C . LEU A 1 127 ? -1.599 -4.060 3.343 1.00 87.19 127 LEU A C 1
ATOM 1032 O O . LEU A 1 127 ? -2.378 -4.123 4.288 1.00 87.19 127 LEU A O 1
ATOM 1036 N N . MET A 1 128 ? -1.921 -4.512 2.127 1.00 90.50 128 MET A N 1
ATOM 1037 C CA . MET A 1 128 ? -3.201 -5.175 1.855 1.00 90.50 128 MET A CA 1
ATOM 1038 C C . MET A 1 128 ? -3.390 -6.399 2.752 1.00 90.50 128 MET A C 1
ATOM 1040 O O . MET A 1 128 ? -4.450 -6.540 3.358 1.00 90.50 128 MET A O 1
ATOM 1044 N N . MET A 1 129 ? -2.355 -7.228 2.913 1.00 89.06 129 MET A N 1
ATOM 1045 C CA . MET A 1 129 ? -2.397 -8.414 3.768 1.00 89.06 129 MET A CA 1
ATOM 1046 C C . MET A 1 129 ? -2.601 -8.020 5.230 1.00 89.06 129 MET A C 1
ATOM 1048 O O . MET A 1 129 ? -3.423 -8.621 5.920 1.00 89.06 129 MET A O 1
ATOM 1052 N N . TYR A 1 130 ? -1.904 -6.981 5.690 1.00 86.00 130 TYR A N 1
ATOM 1053 C CA . TYR A 1 130 ? -2.079 -6.433 7.030 1.00 86.00 130 TYR A CA 1
ATOM 1054 C C . TYR A 1 130 ? -3.508 -5.911 7.252 1.00 86.00 130 TYR A C 1
ATOM 1056 O O . TYR A 1 130 ? -4.106 -6.207 8.285 1.00 86.00 130 TYR A O 1
ATOM 1064 N N . ILE A 1 131 ? -4.088 -5.215 6.262 1.00 86.25 131 ILE A N 1
ATOM 1065 C CA . ILE A 1 131 ? -5.464 -4.706 6.322 1.00 86.25 131 ILE A CA 1
ATOM 1066 C C . ILE A 1 131 ? -6.479 -5.847 6.426 1.00 86.25 131 ILE A C 1
ATOM 1068 O O . ILE A 1 131 ? -7.358 -5.798 7.285 1.00 86.25 131 ILE A O 1
ATOM 1072 N N . VAL A 1 132 ? -6.377 -6.867 5.572 1.00 88.56 132 VAL A N 1
ATOM 1073 C CA . VAL A 1 132 ? -7.369 -7.954 5.551 1.00 88.56 132 VAL A CA 1
ATOM 1074 C C . VAL A 1 132 ? -7.213 -8.944 6.703 1.00 88.56 132 VAL A C 1
ATOM 1076 O O . VAL A 1 132 ? -8.193 -9.559 7.108 1.00 88.56 132 VAL A O 1
ATOM 1079 N N . SER A 1 133 ? -6.003 -9.096 7.249 1.00 84.38 133 SER A N 1
ATOM 1080 C CA . SER A 1 133 ? -5.743 -10.018 8.366 1.00 84.38 133 SER A CA 1
ATOM 1081 C C . SER A 1 133 ? -6.220 -9.466 9.705 1.00 84.38 133 SER A C 1
ATOM 1083 O O . SER A 1 133 ? -6.357 -10.216 10.675 1.00 84.38 133 SER A O 1
ATOM 1085 N N . LYS A 1 134 ? -6.455 -8.152 9.789 1.00 76.88 134 LYS A N 1
ATOM 1086 C CA . LYS A 1 134 ? -6.972 -7.544 11.002 1.00 76.88 134 LYS A CA 1
ATOM 1087 C C . LYS A 1 134 ? -8.431 -7.948 11.196 1.00 76.88 134 LYS A C 1
ATOM 1089 O O . LYS A 1 134 ? -9.309 -7.519 10.450 1.00 76.88 134 LYS A O 1
ATOM 1094 N N . LYS A 1 135 ? -8.682 -8.753 12.230 1.00 66.75 135 LYS A N 1
ATOM 1095 C CA . LYS A 1 135 ? -10.041 -9.047 12.691 1.00 66.75 135 LYS A CA 1
ATOM 1096 C C . LYS A 1 135 ? -10.694 -7.750 13.164 1.00 66.75 135 LYS A C 1
ATOM 1098 O O . LYS A 1 135 ? -10.069 -6.971 13.883 1.00 66.75 135 LYS A O 1
ATOM 1103 N N . GLU A 1 136 ? -11.926 -7.514 12.730 1.00 63.28 136 GLU A N 1
ATOM 1104 C CA . GLU A 1 136 ? -12.750 -6.452 13.299 1.00 63.28 136 GLU A CA 1
ATOM 1105 C C . GLU A 1 136 ? -13.003 -6.825 14.763 1.00 63.28 136 GLU A C 1
ATOM 1107 O O . GLU A 1 136 ? -13.365 -7.966 15.057 1.00 63.28 136 GLU A O 1
ATOM 1112 N N . ASN A 1 137 ? -12.708 -5.907 15.685 1.00 50.38 137 ASN A N 1
ATOM 1113 C CA . ASN A 1 137 ? -13.096 -6.091 17.076 1.00 50.38 137 ASN A CA 1
ATOM 1114 C C . ASN A 1 137 ? -14.626 -6.001 17.094 1.00 50.38 137 ASN A C 1
ATOM 1116 O O . ASN A 1 137 ? -15.161 -4.918 16.860 1.00 50.38 137 ASN A O 1
ATOM 1120 N N . VAL A 1 138 ? -15.288 -7.148 17.261 1.00 38.62 138 VAL A N 1
ATOM 1121 C CA . VAL A 1 138 ? -16.728 -7.239 17.542 1.00 38.62 138 VAL A CA 1
ATOM 1122 C C . VAL A 1 138 ? -16.981 -6.735 18.954 1.00 38.62 138 VAL A C 1
ATOM 1124 O O . VAL A 1 138 ? -16.194 -7.126 19.847 1.00 38.62 138 VAL A O 1
#

Solvent-accessible surface area (backbone atoms only — not comparable to full-atom values): 7670 Å² total; per-residue (Å²): 132,55,72,68,58,48,51,52,54,49,50,51,45,50,64,53,25,61,96,37,59,69,30,41,53,25,41,54,47,10,54,52,29,41,76,69,73,36,50,69,65,9,52,50,26,38,50,51,17,46,42,46,46,38,32,71,78,66,70,40,83,62,57,66,75,72,57,49,71,72,55,52,50,49,56,26,55,78,71,69,44,53,70,63,40,62,57,53,50,61,54,46,34,53,51,53,37,54,48,42,49,42,69,74,72,33,89,77,81,58,75,82,47,70,67,58,50,52,50,48,51,53,45,50,53,51,51,48,43,54,60,48,67,54,76,79,87,124

Sequence (138 aa):
MNQKQFLYVLAKLIEGTEAYLSCRNLLLSGIKLIGNDDLMHGLDDLRKALEMLLKKKLHNKLPIERQSSKRVVKLIEENGWGKVGQTLWPYLKYIFQKYQNAYVKHDDGTRITEQDADLCVKQALLLMMYIVSKKENV

Foldseek 3Di:
DDPVVVVVLLVLLCVLCVVPVQLNVLQVVLVVCVVVVNLLSSLVSLQVSLCSLCCVQQVDNDRLLPQDLVNQVVSCVVQVVPPVSNPLSVVLSVLVNVSCVCRVPDVPVDDQDPVSSVVNNVSSSVVSSVSSVDDRDD

Secondary structure (DSSP, 8-state):
--HHHHHHHHHHHHHHTTT-HHHHHHHHHHHHHHHTT-HHHHHHHHHHHHHHHHHHHS---S-GGG--HHHHHHHHHHTT-HHHHHHHHHHHHHHHHHHIIIIII---SPPPPHHHHHHHHHHHHHHHHHHHHS----

Radius of gyration: 14.61 Å; Cα contacts (8 Å, |Δi|>4): 128; chains: 1; bounding box: 30×36×37 Å

Organism: NCBI:txid165179

Nearest PDB structures (foldseek):
  8xyv-assembly1_A  TM=3.997E-01  e=1.168E+00  synthetic construct
  8xyv-assembly2_B  TM=3.794E-01  e=1.724E+00  synthetic construct